Protein AF-V8N4M5-F1 (afdb_monomer_lite)

Sequence (90 aa):
MSNSQIYRPLNFHIALIGLEIWCKKDKIEVNPAANVTLKSFGEWRETVLLPRKRNDNAQLLTRIDFYGTTIGLGYVGSLCSPKESVAVIQ

Foldseek 3Di:
DQPPVVCVVVVDDDDDPDDDDPVPDDPFDDDLAQVRNLQRVLVCQLPPVCVPDDDQAEEAEDPDHHPDPDQKDADPPCGSPSRRRYMYGD

Radius of gyration: 13.66 Å; chains: 1; bounding box: 30×33×34 Å

Organism: Ophiophagus hannah (NCBI:txid8665)

pLDDT: mean 95.24, std 9.98, range [40.62, 98.81]

Secondary structure (DSSP, 8-state):
----TTTGGGT-----------SSS-SS---SSHHHHHHHHHHHIIIIITTTS--S-EEEE-----STT-SEEE-TT-TT-TTTSEEEE-

InterPro domains:
  IP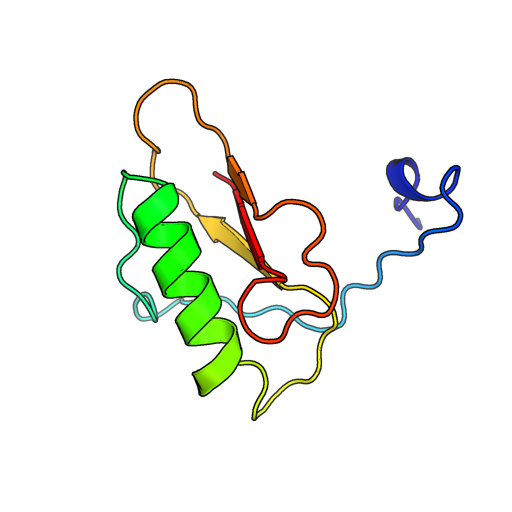R001590 Peptidase M12B, ADAM/reprolysin [PF01421] (5-89)
  IPR001590 Peptidase M12B, ADAM/reprolysin [PS50215] (1-90)
  IPR024079 Metallopeptidase, catalytic domain superfamily [G3DSA:3.40.390.10] (2-90)
  IPR034027 Reprolysin domain, adamalysin-type [cd04269] (6-90)

Structure (mmCIF, N/CA/C/O backbone):
data_AF-V8N4M5-F1
#
_entry.id   AF-V8N4M5-F1
#
loop_
_atom_site.group_PDB
_atom_site.id
_atom_site.type_symbol
_atom_site.label_atom_id
_atom_site.label_alt_id
_atom_site.label_comp_id
_atom_site.label_asym_id
_atom_site.label_entity_id
_atom_site.label_seq_id
_atom_site.pdbx_PDB_ins_code
_atom_site.Cartn_x
_atom_site.Cartn_y
_atom_site.Cartn_z
_atom_site.occupancy
_atom_site.B_iso_or_equiv
_atom_site.auth_seq_id
_atom_site.auth_comp_id
_atom_site.auth_asym_id
_atom_site.auth_atom_id
_atom_site.pdbx_PDB_model_num
ATOM 1 N N . MET A 1 1 ? -13.408 4.916 -22.706 1.00 40.62 1 MET A N 1
ATOM 2 C CA . MET A 1 1 ? -12.396 5.970 -22.463 1.00 40.62 1 MET A CA 1
ATOM 3 C C . MET A 1 1 ? -11.269 5.384 -21.614 1.00 40.62 1 MET A C 1
ATOM 5 O O . MET A 1 1 ? -11.479 5.129 -20.440 1.00 40.62 1 MET A O 1
ATOM 9 N N . SER A 1 2 ? -10.113 5.075 -22.208 1.00 48.00 2 SER A N 1
ATOM 10 C CA . SER A 1 2 ? -8.942 4.538 -21.490 1.00 48.00 2 SER A CA 1
ATOM 11 C C . SER A 1 2 ? -8.095 5.709 -20.979 1.00 48.00 2 SER A C 1
ATOM 13 O O . SER A 1 2 ? -7.376 6.330 -21.758 1.00 48.00 2 SER A O 1
ATOM 15 N N . ASN A 1 3 ? -8.218 6.045 -19.692 1.00 54.56 3 ASN A N 1
ATOM 16 C CA . ASN A 1 3 ? -7.557 7.197 -19.062 1.00 54.56 3 ASN A CA 1
ATOM 17 C C . ASN A 1 3 ? -6.295 6.811 -18.262 1.00 54.56 3 ASN A C 1
ATOM 19 O O . ASN A 1 3 ? -6.036 7.349 -17.195 1.00 54.56 3 ASN A O 1
ATOM 23 N N . SER A 1 4 ? -5.452 5.918 -18.791 1.00 61.22 4 SER A N 1
ATOM 24 C CA . SER A 1 4 ? -4.117 5.647 -18.221 1.00 61.22 4 SER A CA 1
ATOM 25 C C . SER A 1 4 ? -3.048 6.630 -18.742 1.00 61.22 4 SER A C 1
ATOM 27 O O . SER A 1 4 ? -1.914 6.232 -19.006 1.00 61.22 4 SER A O 1
ATOM 29 N N . GLN A 1 5 ? -3.406 7.895 -18.992 1.00 79.56 5 GLN A N 1
ATOM 30 C CA . GLN A 1 5 ? -2.564 8.821 -19.769 1.00 79.56 5 GLN A CA 1
ATOM 31 C C . GLN A 1 5 ? -1.234 9.166 -19.081 1.00 79.56 5 GLN A C 1
ATOM 33 O O . GLN A 1 5 ? -0.241 9.366 -19.769 1.00 79.56 5 GLN A O 1
ATOM 38 N N . ILE A 1 6 ? -1.188 9.142 -17.745 1.00 91.25 6 ILE A N 1
ATOM 39 C CA . ILE A 1 6 ? 0.010 9.488 -16.962 1.00 91.25 6 ILE A CA 1
ATOM 40 C C . ILE A 1 6 ? 1.146 8.469 -17.170 1.00 91.25 6 ILE A C 1
ATOM 42 O O . ILE A 1 6 ? 2.301 8.854 -17.298 1.00 91.25 6 ILE A O 1
ATOM 46 N N . TYR A 1 7 ? 0.829 7.172 -17.251 1.00 92.31 7 TYR A N 1
ATOM 47 C CA . TYR A 1 7 ? 1.838 6.102 -17.300 1.00 92.31 7 TYR A CA 1
ATOM 48 C C . TYR A 1 7 ? 2.237 5.667 -18.719 1.00 92.31 7 TYR A C 1
ATOM 50 O O . TYR A 1 7 ? 3.253 4.993 -18.894 1.00 92.31 7 TYR A O 1
ATOM 58 N N . ARG A 1 8 ? 1.482 6.079 -19.749 1.00 91.06 8 ARG A N 1
ATOM 59 C CA . ARG A 1 8 ? 1.758 5.707 -21.149 1.00 91.06 8 ARG A CA 1
ATOM 60 C C . ARG A 1 8 ? 3.152 6.120 -21.643 1.00 91.06 8 ARG A C 1
ATOM 62 O O . ARG A 1 8 ? 3.793 5.268 -22.249 1.00 91.06 8 ARG A O 1
ATOM 69 N N . PRO A 1 9 ? 3.657 7.345 -21.386 1.00 95.19 9 PRO A N 1
ATOM 70 C CA . PRO A 1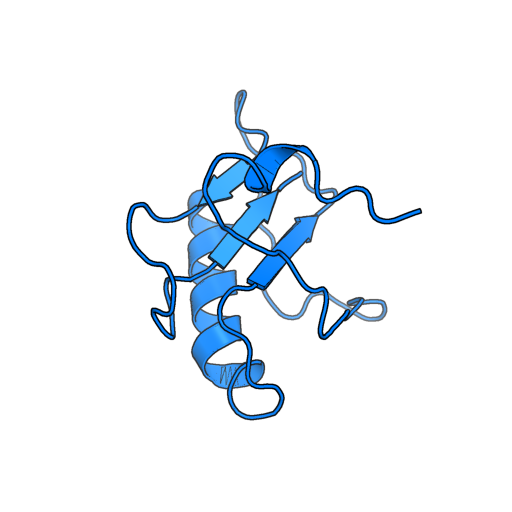 9 ? 4.998 7.739 -21.832 1.00 95.19 9 PRO A CA 1
ATOM 71 C C . PRO A 1 9 ? 6.130 6.895 -21.227 1.00 95.19 9 PRO A C 1
ATOM 73 O O . PRO A 1 9 ? 7.223 6.857 -21.778 1.00 95.19 9 PRO A O 1
ATOM 76 N N . LEU A 1 10 ? 5.868 6.204 -20.112 1.00 93.50 10 LEU A N 1
ATOM 77 C CA . LEU A 1 10 ? 6.816 5.310 -19.442 1.00 93.50 10 LEU A CA 1
ATOM 78 C C . LEU A 1 10 ? 6.717 3.857 -19.938 1.00 93.50 10 LEU A C 1
ATOM 80 O O . LEU A 1 10 ? 7.317 2.969 -19.340 1.00 93.50 10 LEU A O 1
ATOM 84 N N . ASN A 1 11 ? 5.935 3.595 -20.994 1.00 93.94 11 ASN A N 1
ATOM 85 C CA . ASN A 1 11 ? 5.609 2.251 -21.482 1.00 93.94 11 ASN A CA 1
ATOM 86 C C . ASN A 1 11 ? 5.008 1.335 -20.400 1.00 93.94 11 ASN A C 1
ATOM 88 O O . ASN A 1 11 ? 5.165 0.116 -20.448 1.00 93.94 11 ASN A O 1
ATOM 92 N N . PHE A 1 12 ? 4.290 1.920 -19.435 1.00 92.62 12 PHE A N 1
ATOM 93 C CA . PHE A 1 12 ? 3.633 1.183 -18.362 1.00 92.62 12 PHE A CA 1
ATOM 94 C C . PHE A 1 12 ? 2.112 1.221 -18.541 1.00 92.62 12 PHE A C 1
ATOM 96 O O . PHE A 1 12 ? 1.506 2.283 -18.712 1.00 92.62 12 PHE A O 1
ATOM 103 N N . HIS A 1 13 ? 1.476 0.051 -18.500 1.00 94.31 13 HIS A N 1
ATOM 104 C CA . HIS A 1 13 ? 0.024 -0.072 -18.568 1.00 94.31 13 HIS A CA 1
ATOM 105 C C . HIS A 1 13 ? -0.529 -0.501 -17.211 1.00 94.31 13 HIS A C 1
ATOM 107 O O . HIS A 1 13 ? -0.211 -1.578 -16.715 1.00 94.31 13 HIS A O 1
ATOM 113 N N . ILE A 1 14 ? -1.382 0.337 -16.622 1.00 94.06 14 ILE A N 1
ATOM 114 C CA . ILE A 1 14 ? -2.075 0.018 -15.374 1.00 94.06 14 ILE A CA 1
ATOM 115 C C . ILE A 1 14 ? -3.425 -0.611 -15.709 1.00 94.06 14 ILE A C 1
ATOM 117 O O . ILE A 1 14 ? -4.315 0.064 -16.230 1.00 94.06 14 ILE A O 1
ATOM 121 N N . ALA A 1 15 ? -3.578 -1.890 -15.377 1.00 96.12 15 ALA A N 1
ATOM 122 C CA . ALA A 1 15 ? -4.843 -2.606 -15.458 1.00 96.12 15 ALA A CA 1
ATOM 123 C C . ALA A 1 15 ? -5.399 -2.857 -14.049 1.00 96.12 15 ALA A C 1
ATOM 125 O O . ALA A 1 15 ? -4.746 -3.483 -13.214 1.00 96.12 15 ALA A O 1
ATOM 126 N N . LEU A 1 16 ? -6.626 -2.399 -13.781 1.00 97.06 16 LEU A N 1
ATOM 127 C CA . LEU A 1 16 ? -7.325 -2.703 -12.532 1.00 97.06 16 LEU A CA 1
ATOM 128 C C . LEU A 1 16 ? -7.886 -4.130 -12.591 1.00 97.06 16 LEU A C 1
ATOM 130 O O . LEU A 1 16 ? -8.908 -4.376 -13.226 1.00 97.06 16 LEU A O 1
ATOM 134 N N . ILE A 1 17 ? -7.219 -5.074 -11.923 1.00 97.50 17 ILE A N 1
ATOM 135 C CA . ILE A 1 17 ? -7.588 -6.503 -11.953 1.00 97.50 17 ILE A CA 1
ATOM 136 C C . ILE A 1 17 ? -8.385 -6.977 -10.727 1.00 97.50 17 ILE A C 1
ATOM 138 O O . ILE A 1 17 ? -8.774 -8.149 -10.651 1.00 97.50 17 ILE A O 1
ATOM 142 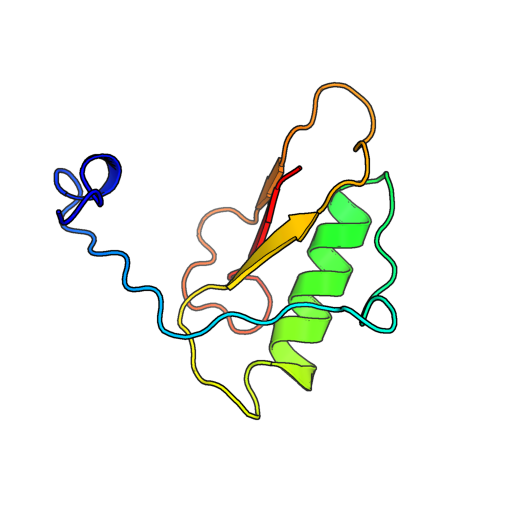N N . GLY A 1 18 ? -8.600 -6.101 -9.746 1.00 97.50 18 GLY A N 1
ATOM 143 C CA . GLY A 1 18 ? -9.350 -6.387 -8.528 1.00 97.50 18 GLY A CA 1
ATOM 144 C C . GLY A 1 18 ? -9.662 -5.117 -7.743 1.00 97.50 18 GLY A C 1
ATOM 145 O O . GLY A 1 18 ? -8.879 -4.173 -7.753 1.00 97.50 18 GLY A O 1
ATOM 146 N N . LEU A 1 19 ? -10.808 -5.119 -7.067 1.00 98.12 19 LEU A N 1
ATOM 147 C CA . LEU A 1 19 ? -11.270 -4.060 -6.177 1.00 98.12 19 LEU A CA 1
ATOM 148 C C . LEU A 1 19 ? -11.886 -4.721 -4.944 1.00 98.12 19 LEU A C 1
ATOM 150 O O . LEU A 1 19 ? -12.683 -5.650 -5.075 1.00 98.12 19 LEU A O 1
ATOM 154 N N . GLU A 1 20 ? -11.523 -4.251 -3.757 1.00 97.88 20 GLU A N 1
ATOM 155 C CA . GLU A 1 20 ? -12.063 -4.754 -2.499 1.00 97.88 20 GLU A CA 1
ATOM 156 C C . GLU A 1 20 ? -12.398 -3.592 -1.569 1.00 97.88 20 GLU A C 1
ATOM 158 O O . GLU A 1 20 ? -11.564 -2.721 -1.346 1.00 97.88 20 GLU A O 1
ATOM 163 N N . ILE A 1 21 ? -13.615 -3.599 -1.022 1.00 98.38 21 ILE A N 1
ATOM 164 C CA . ILE A 1 21 ? -14.109 -2.567 -0.107 1.00 98.38 21 ILE A CA 1
ATOM 165 C C . ILE A 1 21 ? -14.343 -3.206 1.264 1.00 98.38 21 ILE A C 1
ATOM 167 O O . ILE A 1 21 ? -15.027 -4.226 1.385 1.00 98.38 21 ILE A O 1
ATOM 171 N N . TRP A 1 22 ? -13.773 -2.617 2.312 1.00 97.88 22 TRP A N 1
ATOM 172 C CA . TRP A 1 22 ? -13.874 -3.110 3.687 1.00 97.88 22 TRP A CA 1
ATOM 173 C C . TRP A 1 22 ? -15.135 -2.586 4.395 1.00 97.88 22 TRP A C 1
ATOM 175 O O . TRP A 1 22 ? -15.066 -1.859 5.374 1.00 97.88 22 TRP A O 1
ATOM 185 N N . CYS A 1 23 ? -16.322 -2.976 3.915 1.00 96.25 23 CYS A N 1
ATOM 186 C CA . CYS A 1 23 ? -17.597 -2.399 4.380 1.00 96.25 23 CYS A CA 1
ATOM 187 C C . CYS A 1 23 ? -18.001 -2.751 5.825 1.00 96.25 23 CYS A C 1
ATOM 189 O O . CYS A 1 23 ? -18.889 -2.112 6.377 1.00 96.25 23 CYS A O 1
ATOM 191 N N . LYS A 1 24 ? -17.438 -3.818 6.407 1.00 96.62 24 LYS A N 1
ATOM 192 C CA . LYS A 1 24 ? -17.816 -4.292 7.754 1.00 96.62 24 LYS A CA 1
ATOM 193 C C . LYS A 1 24 ? -16.883 -3.760 8.835 1.00 96.62 24 LYS A C 1
ATOM 195 O O . LYS A 1 24 ? -17.336 -3.356 9.897 1.00 96.62 24 LYS A O 1
ATOM 200 N N . LYS A 1 25 ? -15.585 -3.859 8.573 1.00 96.25 25 LYS A N 1
ATOM 201 C CA . LYS A 1 25 ? -14.492 -3.388 9.416 1.00 96.25 25 LYS A CA 1
ATOM 202 C C . LYS A 1 25 ? -13.217 -3.394 8.593 1.00 96.25 25 LYS A C 1
ATOM 204 O O . LYS A 1 25 ? -13.101 -4.202 7.662 1.00 96.25 25 LYS A O 1
ATOM 209 N N . ASP A 1 26 ? -12.261 -2.582 9.007 1.00 97.94 26 ASP A N 1
ATOM 210 C CA . ASP A 1 26 ? -10.929 -2.612 8.430 1.00 97.94 26 ASP A CA 1
ATOM 211 C C . ASP A 1 26 ? -10.254 -3.960 8.696 1.00 97.94 26 ASP A C 1
ATOM 213 O O . ASP A 1 26 ? -10.463 -4.609 9.729 1.00 97.94 26 ASP A O 1
ATOM 217 N N . LYS A 1 27 ? -9.474 -4.424 7.715 1.00 98.12 27 LYS A N 1
ATOM 218 C CA . LYS A 1 27 ? -8.737 -5.695 7.818 1.00 98.12 27 LYS A CA 1
ATOM 219 C C . LYS A 1 27 ? -7.363 -5.540 8.463 1.00 98.12 27 LYS A C 1
ATOM 2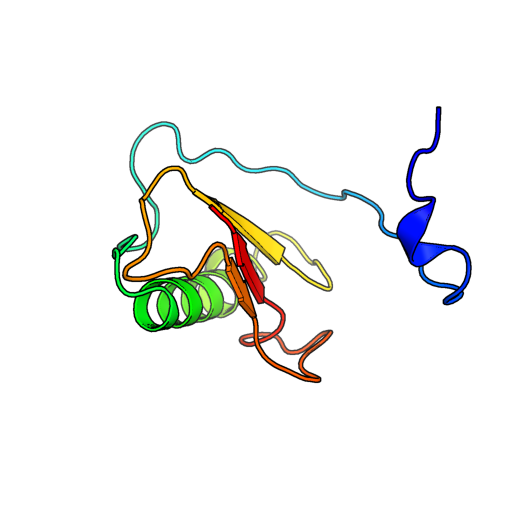21 O O . LYS A 1 27 ? -6.732 -6.546 8.774 1.00 98.12 27 LYS A O 1
ATOM 226 N N . ILE A 1 28 ? -6.934 -4.300 8.654 1.00 98.31 28 ILE A N 1
ATOM 227 C CA . ILE A 1 28 ? -5.733 -3.884 9.372 1.00 98.31 28 ILE A CA 1
ATOM 228 C C . ILE A 1 28 ? -6.103 -2.708 10.276 1.00 98.31 28 ILE A C 1
ATOM 230 O O . ILE A 1 28 ? -7.146 -2.086 10.083 1.00 98.31 28 ILE A O 1
ATOM 234 N N . GLU A 1 29 ? -5.233 -2.361 11.217 1.00 95.38 29 GLU A N 1
ATOM 235 C CA . GLU A 1 29 ? -5.315 -1.057 11.868 1.00 95.38 29 GLU A CA 1
ATOM 236 C C . GLU A 1 29 ? -4.882 0.030 10.874 1.00 95.38 29 GLU A C 1
ATOM 238 O O . GLU A 1 29 ? -3.732 0.054 10.426 1.00 95.38 29 GLU A O 1
ATOM 243 N N . VAL A 1 30 ? -5.810 0.915 10.510 1.00 97.00 30 VAL A N 1
ATOM 244 C CA . VAL A 1 30 ? -5.504 2.133 9.757 1.00 97.00 30 VAL A CA 1
ATOM 245 C C . VAL A 1 30 ? -5.165 3.212 10.783 1.00 97.00 30 VAL A C 1
ATOM 247 O O . VAL A 1 30 ? -6.004 3.591 11.597 1.00 97.00 30 VAL A O 1
ATOM 250 N N . ASN A 1 31 ? -3.920 3.677 10.772 1.00 97.88 31 ASN A N 1
ATOM 251 C CA . ASN A 1 31 ? -3.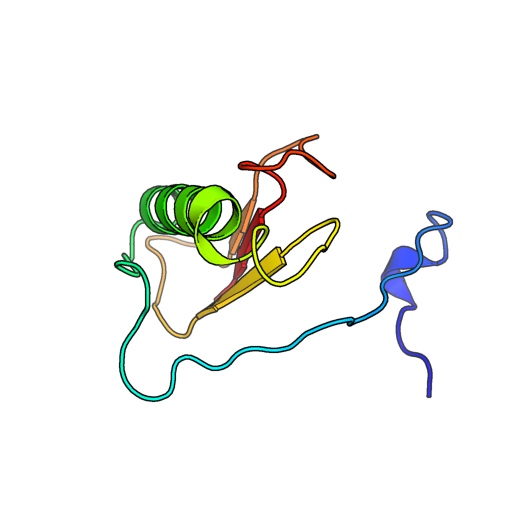367 4.608 11.749 1.00 97.88 31 ASN A CA 1
ATOM 252 C C . ASN A 1 31 ? -3.022 5.959 11.079 1.00 97.88 31 ASN A C 1
ATOM 254 O O . ASN A 1 31 ? -2.508 5.957 9.953 1.00 97.88 31 ASN A O 1
ATOM 258 N N . PRO A 1 32 ? -3.237 7.112 11.744 1.00 97.88 32 PRO A N 1
ATOM 259 C CA . PRO A 1 32 ? -2.810 8.419 11.227 1.00 97.88 32 PRO A CA 1
ATOM 260 C C . PRO A 1 32 ? -1.298 8.529 10.949 1.00 97.88 32 PRO A C 1
ATOM 262 O O . PRO A 1 32 ? -0.865 9.344 10.135 1.00 97.88 32 PRO A O 1
ATOM 265 N N . ALA A 1 33 ? -0.464 7.687 11.564 1.00 98.31 33 ALA A N 1
ATOM 266 C CA . ALA A 1 33 ? 0.924 7.512 11.153 1.00 98.31 33 ALA A CA 1
ATOM 267 C C . ALA A 1 33 ? 0.998 6.659 9.868 1.00 98.31 33 ALA A C 1
ATOM 269 O O . ALA A 1 33 ? 0.916 5.428 9.906 1.00 98.31 33 ALA A O 1
ATOM 270 N N . ALA A 1 34 ? 1.177 7.309 8.711 1.00 98.25 34 ALA A N 1
ATOM 271 C CA . ALA A 1 34 ? 1.153 6.658 7.394 1.00 98.25 34 ALA A CA 1
ATOM 272 C C . ALA A 1 34 ? 2.137 5.479 7.258 1.00 98.25 34 ALA A C 1
ATOM 274 O O . ALA A 1 34 ? 1.827 4.488 6.599 1.00 98.25 34 ALA A O 1
ATOM 275 N N . ASN A 1 35 ? 3.303 5.544 7.910 1.00 98.19 35 ASN A N 1
ATOM 276 C CA . ASN A 1 35 ? 4.292 4.461 7.918 1.00 98.19 35 ASN A CA 1
ATOM 277 C C . ASN A 1 35 ? 3.782 3.193 8.623 1.00 98.19 35 ASN A C 1
ATOM 279 O O . ASN A 1 35 ? 4.096 2.086 8.185 1.00 98.19 35 ASN A O 1
ATOM 283 N N . VAL A 1 36 ? 2.988 3.346 9.687 1.00 98.44 36 VAL A N 1
ATOM 284 C CA . VAL A 1 36 ? 2.360 2.223 10.398 1.00 98.44 36 VAL A CA 1
ATOM 285 C C . VAL A 1 36 ? 1.313 1.575 9.496 1.00 98.44 36 VAL A C 1
ATOM 287 O O . VAL A 1 36 ? 1.360 0.365 9.281 1.00 98.44 36 VAL A O 1
ATOM 290 N N . THR A 1 37 ? 0.443 2.380 8.881 1.00 98.56 37 THR A N 1
ATOM 291 C CA . THR A 1 37 ? -0.572 1.894 7.930 1.00 98.56 37 THR A CA 1
ATOM 292 C C . THR A 1 37 ? 0.065 1.194 6.728 1.00 98.56 37 THR A C 1
ATOM 294 O O . THR A 1 37 ? -0.356 0.094 6.371 1.00 98.56 37 THR A O 1
ATOM 297 N N . LEU A 1 38 ? 1.108 1.777 6.127 1.00 98.75 38 LEU A N 1
ATOM 298 C CA . LEU A 1 38 ? 1.821 1.187 4.992 1.00 98.75 38 LEU A CA 1
ATOM 299 C C . LEU A 1 38 ? 2.417 -0.181 5.343 1.00 98.75 38 LEU A C 1
ATOM 301 O O . LEU A 1 38 ? 2.251 -1.135 4.581 1.00 98.75 38 LEU A O 1
ATOM 305 N N . LYS A 1 39 ? 3.065 -0.290 6.510 1.00 98.75 39 LYS A N 1
ATOM 306 C CA . LYS A 1 39 ? 3.640 -1.552 6.987 1.00 98.75 39 LYS A CA 1
ATOM 307 C C . LYS A 1 39 ? 2.557 -2.617 7.178 1.00 98.75 39 LYS A C 1
ATOM 309 O O . LYS A 1 39 ? 2.680 -3.709 6.622 1.00 98.75 39 LYS A O 1
ATOM 314 N N . SER A 1 40 ? 1.489 -2.289 7.907 1.00 98.75 40 SER A N 1
ATOM 315 C CA . SER A 1 40 ? 0.371 -3.206 8.160 1.00 98.75 40 SER A CA 1
ATOM 316 C C . SER A 1 40 ? -0.317 -3.640 6.862 1.00 98.75 40 SER A C 1
ATOM 318 O O . SER A 1 40 ? -0.665 -4.810 6.700 1.00 98.75 40 SER A O 1
ATOM 320 N N . PHE A 1 41 ? -0.476 -2.727 5.899 1.00 98.81 41 PHE A N 1
ATOM 321 C CA . PHE A 1 41 ? -1.067 -3.041 4.599 1.00 98.81 41 PHE A CA 1
ATOM 322 C C . PHE A 1 41 ? -0.172 -3.949 3.747 1.00 98.81 41 PHE A C 1
ATOM 324 O O . PHE A 1 41 ? -0.682 -4.871 3.111 1.00 98.81 41 PHE A O 1
ATOM 331 N N . GLY A 1 42 ? 1.149 -3.748 3.773 1.00 98.75 42 GLY A N 1
ATOM 332 C CA . GLY A 1 42 ? 2.111 -4.645 3.125 1.00 98.75 42 GLY A CA 1
ATOM 333 C C . GLY A 1 42 ? 2.067 -6.066 3.692 1.00 98.75 42 GLY A C 1
ATOM 334 O O . GLY A 1 42 ? 1.981 -7.036 2.938 1.00 98.75 42 GLY A O 1
ATOM 335 N N . GLU A 1 43 ? 2.031 -6.192 5.022 1.00 98.75 43 GLU A N 1
ATOM 336 C CA . GLU A 1 43 ? 1.891 -7.485 5.715 1.00 98.75 43 GLU A CA 1
ATOM 337 C C . GLU A 1 43 ? 0.571 -8.176 5.368 1.00 98.75 43 GLU A C 1
ATOM 339 O O . GLU A 1 43 ? 0.545 -9.373 5.067 1.00 98.75 43 GLU A O 1
ATOM 344 N N . TRP A 1 44 ? -0.527 -7.421 5.331 1.00 98.81 44 TRP A N 1
ATOM 345 C CA . TRP A 1 44 ? -1.823 -7.940 4.907 1.00 98.81 44 TRP A CA 1
ATOM 346 C C . TRP A 1 44 ? -1.838 -8.348 3.428 1.00 98.81 44 TRP A C 1
ATOM 348 O O . TRP A 1 44 ? -2.416 -9.383 3.080 1.00 98.81 44 TRP A O 1
ATOM 358 N N . ARG A 1 45 ? -1.190 -7.584 2.537 1.00 98.75 45 ARG A N 1
ATOM 359 C CA . ARG A 1 45 ? -1.094 -7.955 1.121 1.00 98.75 45 ARG A CA 1
ATOM 360 C C . ARG A 1 45 ? -0.396 -9.301 0.967 1.00 98.75 45 ARG A C 1
ATOM 362 O O . ARG A 1 45 ? -0.928 -10.170 0.278 1.00 98.75 45 ARG A O 1
ATOM 369 N N . GLU A 1 46 ? 0.758 -9.460 1.605 1.00 98.81 46 GLU A N 1
ATOM 370 C CA . GLU A 1 46 ? 1.569 -10.675 1.530 1.00 98.81 46 GLU A CA 1
ATOM 371 C C . GLU A 1 46 ? 0.828 -11.896 2.081 1.00 98.81 46 GLU A C 1
ATOM 373 O O . GLU A 1 46 ? 0.739 -12.927 1.414 1.00 98.81 46 GLU A O 1
ATOM 378 N N . THR A 1 47 ? 0.256 -11.768 3.277 1.00 98.69 47 THR A N 1
ATOM 379 C CA . THR A 1 47 ? -0.278 -12.914 4.028 1.00 98.69 47 THR A CA 1
ATOM 380 C C . THR A 1 47 ? -1.750 -13.217 3.749 1.00 98.69 47 THR A C 1
ATOM 382 O O . THR A 1 47 ? -2.188 -14.344 3.976 1.00 98.69 47 THR A O 1
ATOM 385 N N . VAL A 1 48 ? -2.527 -12.249 3.245 1.00 98.62 48 VAL A N 1
ATOM 386 C CA . VAL A 1 48 ? -3.989 -12.385 3.084 1.00 98.62 48 VAL A CA 1
ATOM 387 C C . VAL A 1 48 ? -4.468 -12.120 1.658 1.00 98.62 48 VAL A C 1
ATOM 389 O O . VAL A 1 48 ? -5.359 -12.827 1.179 1.00 98.62 48 VAL A O 1
ATOM 392 N N . LEU A 1 49 ? -3.949 -11.105 0.959 1.00 98.56 49 LEU A N 1
ATOM 393 C CA . LEU A 1 49 ? -4.413 -10.790 -0.402 1.00 98.56 49 LEU A CA 1
ATOM 394 C C . LEU A 1 49 ? -3.791 -11.713 -1.453 1.00 98.56 49 LEU A C 1
ATOM 396 O O . LEU A 1 49 ? -4.524 -12.323 -2.236 1.00 98.56 49 LEU A O 1
ATOM 400 N N . LEU A 1 50 ? -2.461 -11.821 -1.480 1.00 98.56 50 LEU A N 1
ATOM 401 C CA . LEU A 1 50 ? -1.741 -12.589 -2.497 1.00 98.56 50 LEU A CA 1
ATOM 402 C C . LEU A 1 50 ? -2.126 -14.078 -2.540 1.00 98.56 50 LEU A C 1
ATOM 404 O O . LEU A 1 50 ? -2.287 -14.574 -3.658 1.00 98.56 50 LEU A O 1
ATOM 408 N N . PRO A 1 51 ? -2.390 -14.775 -1.412 1.00 98.50 51 PRO A N 1
ATOM 409 C CA . PRO A 1 51 ? -2.819 -16.177 -1.444 1.00 98.50 51 PRO A CA 1
ATOM 410 C C . PRO A 1 51 ? -4.132 -16.435 -2.197 1.00 98.50 51 PRO A C 1
ATOM 412 O O . PRO A 1 51 ? -4.371 -17.552 -2.645 1.00 98.50 51 PRO A O 1
ATOM 415 N N . ARG A 1 52 ? -4.994 -15.421 -2.355 1.00 97.75 52 ARG A N 1
ATOM 416 C CA . ARG A 1 52 ? -6.308 -15.551 -3.020 1.00 97.75 52 ARG A CA 1
ATOM 417 C C . ARG A 1 52 ? -6.452 -14.726 -4.299 1.00 97.75 52 ARG A C 1
ATOM 419 O O . ARG A 1 52 ? -7.366 -14.976 -5.082 1.00 97.75 52 ARG A O 1
ATOM 426 N N . LYS A 1 53 ? -5.599 -13.719 -4.518 1.00 97.81 53 LYS A N 1
ATOM 427 C CA . LYS A 1 53 ? -5.635 -12.860 -5.708 1.00 97.81 53 LYS A CA 1
ATOM 428 C C . LYS A 1 53 ? -4.235 -12.368 -6.070 1.00 97.81 53 LYS A C 1
ATOM 430 O O . LYS A 1 53 ? -3.736 -11.391 -5.511 1.00 97.81 53 LYS A O 1
ATOM 435 N N . ARG A 1 54 ? -3.644 -12.996 -7.089 1.00 98.00 54 ARG A N 1
ATOM 436 C CA . ARG A 1 54 ? -2.391 -12.535 -7.699 1.00 98.00 54 ARG A CA 1
ATOM 437 C C . ARG A 1 54 ? -2.550 -11.109 -8.240 1.00 98.00 54 ARG A C 1
ATOM 439 O O . ARG A 1 54 ? -3.518 -10.823 -8.945 1.00 98.00 54 ARG A O 1
ATOM 446 N N . ASN A 1 55 ? -1.605 -10.239 -7.899 1.00 98.44 55 ASN A N 1
ATOM 447 C CA . ASN A 1 55 ? -1.475 -8.870 -8.393 1.00 98.44 55 ASN A CA 1
ATOM 448 C C . ASN A 1 55 ? -0.014 -8.419 -8.274 1.00 98.44 55 ASN A C 1
ATOM 450 O O . ASN A 1 55 ? 0.682 -8.868 -7.364 1.00 98.44 55 ASN A O 1
ATOM 454 N N . ASP A 1 56 ? 0.428 -7.518 -9.148 1.00 98.44 56 ASP A N 1
ATOM 455 C CA . ASP A 1 56 ? 1.809 -7.017 -9.135 1.00 98.44 56 ASP A CA 1
ATOM 456 C C . ASP A 1 56 ? 2.013 -5.895 -8.105 1.00 98.44 56 ASP A C 1
ATOM 458 O O . ASP A 1 56 ? 3.083 -5.795 -7.513 1.00 98.44 56 ASP A O 1
ATOM 462 N N . ASN A 1 57 ? 0.965 -5.107 -7.839 1.00 98.69 57 ASN A N 1
ATOM 463 C CA . ASN A 1 57 ? 0.930 -4.002 -6.880 1.00 98.69 57 ASN A CA 1
ATOM 464 C C . ASN A 1 57 ? -0.480 -3.862 -6.276 1.00 98.69 57 ASN A C 1
ATOM 466 O O . ASN A 1 57 ? -1.468 -4.164 -6.954 1.00 98.69 57 ASN A O 1
ATOM 470 N N . ALA A 1 58 ? -0.585 -3.377 -5.034 1.00 98.75 58 ALA A N 1
ATOM 471 C CA . ALA A 1 58 ? -1.865 -2.987 -4.437 1.00 98.75 58 ALA A CA 1
ATOM 472 C C . ALA A 1 58 ? -1.794 -1.591 -3.805 1.00 98.75 58 ALA A C 1
ATOM 474 O O . ALA A 1 58 ? -0.788 -1.223 -3.207 1.00 98.75 58 ALA A O 1
ATOM 475 N N . GLN A 1 59 ? -2.885 -0.834 -3.884 1.00 98.81 59 GLN A N 1
ATOM 476 C CA . GLN A 1 59 ? -2.995 0.482 -3.257 1.00 98.81 59 GLN A CA 1
ATOM 477 C C . GLN A 1 59 ? -4.179 0.503 -2.295 1.00 98.81 59 GLN A C 1
ATOM 479 O O . GLN A 1 59 ? -5.269 0.047 -2.649 1.00 98.81 59 GLN A O 1
ATOM 484 N N . LEU A 1 60 ? -3.957 1.015 -1.086 1.00 98.75 60 LEU A N 1
ATOM 485 C CA . LEU A 1 60 ? -5.010 1.268 -0.109 1.00 98.75 60 LEU A CA 1
ATOM 486 C C . LEU A 1 60 ? -5.445 2.726 -0.220 1.00 98.75 60 LEU A C 1
ATOM 488 O O . LEU A 1 60 ? -4.642 3.623 0.023 1.00 98.75 60 LEU A O 1
ATOM 492 N N . LEU A 1 61 ? -6.716 2.942 -0.548 1.00 98.62 61 LEU A N 1
ATOM 493 C CA . LEU A 1 61 ? -7.360 4.250 -0.469 1.00 98.62 61 LEU A CA 1
ATOM 494 C C . LEU A 1 61 ? -8.088 4.340 0.873 1.00 98.62 61 LEU A C 1
ATOM 496 O O . LEU A 1 61 ? -8.892 3.458 1.188 1.00 98.62 61 LEU A O 1
ATOM 500 N N . THR A 1 62 ? -7.803 5.366 1.667 1.00 97.75 62 THR A N 1
ATOM 501 C CA . THR A 1 62 ? -8.355 5.526 3.018 1.00 97.75 62 THR A CA 1
ATOM 502 C C . THR A 1 62 ? -8.850 6.945 3.253 1.00 97.75 62 THR A C 1
ATOM 504 O O . THR A 1 62 ? -8.343 7.876 2.662 1.00 97.75 62 THR A O 1
ATOM 507 N N . ARG A 1 63 ? -9.831 7.120 4.145 1.00 96.38 63 ARG A N 1
ATOM 508 C CA . ARG A 1 63 ? -10.312 8.448 4.564 1.00 96.38 63 ARG A CA 1
ATOM 509 C C . ARG A 1 63 ? -9.643 8.953 5.845 1.00 96.38 63 ARG A C 1
ATOM 511 O O . ARG A 1 63 ? -10.038 10.001 6.354 1.00 96.38 63 ARG A O 1
ATOM 518 N N . ILE A 1 64 ? -8.729 8.178 6.434 1.00 95.94 64 ILE A N 1
ATOM 519 C CA . ILE A 1 64 ? -7.969 8.660 7.589 1.00 95.94 64 ILE A CA 1
ATOM 520 C C . ILE A 1 64 ? -7.097 9.829 7.152 1.00 95.94 64 ILE A C 1
ATOM 522 O O . ILE A 1 64 ? -6.463 9.773 6.105 1.00 95.94 64 ILE A O 1
ATOM 526 N N . ASP A 1 65 ? -7.073 10.858 7.993 1.00 97.56 65 ASP A N 1
ATOM 527 C CA . ASP A 1 65 ? -6.160 11.978 7.845 1.00 97.56 65 ASP A CA 1
ATOM 528 C C . ASP A 1 65 ? -4.794 11.568 8.392 1.00 97.56 65 ASP A C 1
ATOM 530 O O . ASP A 1 65 ? -4.656 11.264 9.586 1.00 97.56 65 ASP A O 1
ATOM 534 N N . PHE A 1 66 ? -3.800 11.473 7.514 1.00 98.31 66 PHE A N 1
ATOM 535 C CA . PHE A 1 66 ? -2.447 11.164 7.953 1.00 98.31 66 PHE A CA 1
ATOM 536 C C . PHE A 1 66 ? -1.799 12.389 8.601 1.00 98.31 66 PHE A C 1
ATOM 538 O O . PHE A 1 66 ? -2.065 13.534 8.248 1.00 98.31 66 PHE A O 1
ATOM 545 N N . TYR A 1 67 ? -0.904 12.156 9.560 1.00 97.88 67 TYR A N 1
ATOM 546 C CA . TYR A 1 67 ? -0.228 13.250 10.248 1.00 97.88 67 TYR A CA 1
ATOM 547 C C . TYR A 1 67 ? 0.627 14.109 9.301 1.00 97.88 67 TYR A C 1
ATOM 549 O O . TYR A 1 67 ? 1.357 13.615 8.433 1.00 97.88 67 TYR A O 1
ATOM 557 N N . GLY A 1 68 ? 0.605 15.418 9.560 1.00 96.06 68 GLY A N 1
ATOM 558 C CA . GLY A 1 68 ? 1.394 16.409 8.837 1.00 96.06 68 GLY A CA 1
ATOM 559 C C . GLY A 1 68 ? 0.804 16.726 7.466 1.00 96.06 68 GLY A C 1
ATOM 560 O O . GLY A 1 68 ? -0.394 16.923 7.326 1.00 96.06 68 GLY A O 1
ATOM 561 N N . THR A 1 69 ? 1.664 16.817 6.455 1.00 96.56 69 THR A N 1
ATOM 562 C CA . THR A 1 69 ? 1.282 17.121 5.064 1.00 96.56 69 THR A CA 1
ATOM 563 C C . THR A 1 69 ? 1.253 15.874 4.176 1.00 96.56 69 THR A C 1
ATOM 565 O O . THR A 1 69 ? 1.223 15.974 2.949 1.00 96.56 69 THR A O 1
ATOM 568 N N . THR A 1 70 ? 1.315 14.687 4.782 1.00 97.12 70 THR A N 1
ATOM 569 C CA . THR A 1 70 ? 1.403 13.416 4.061 1.00 97.12 70 THR A CA 1
ATOM 570 C C . THR A 1 70 ? 0.046 13.060 3.466 1.00 97.12 70 THR A C 1
ATOM 572 O O . THR A 1 70 ? -0.864 12.716 4.199 1.00 97.12 70 THR A O 1
ATOM 575 N N . ILE A 1 71 ? -0.078 13.067 2.140 1.00 97.62 71 ILE A N 1
ATOM 576 C CA . ILE A 1 71 ? -1.295 12.601 1.440 1.00 97.62 71 ILE A CA 1
ATOM 577 C C . ILE A 1 71 ? -1.201 11.135 0.983 1.00 97.62 71 ILE A C 1
ATOM 579 O O . ILE A 1 71 ? -2.164 10.553 0.495 1.00 97.62 71 ILE A O 1
ATOM 583 N N . GLY A 1 72 ? -0.026 10.520 1.115 1.00 97.94 72 GLY A N 1
ATOM 584 C CA . GLY A 1 72 ? 0.211 9.127 0.763 1.00 97.94 72 GLY A CA 1
ATOM 585 C C . GLY A 1 72 ? 1.667 8.719 0.965 1.00 97.94 72 GLY A C 1
ATOM 586 O O . GLY A 1 72 ? 2.545 9.564 1.147 1.00 97.94 72 GLY A O 1
ATOM 587 N N . LEU A 1 73 ? 1.921 7.413 0.957 1.00 98.56 73 LEU A N 1
ATOM 588 C CA . LEU A 1 73 ? 3.248 6.840 1.171 1.00 98.56 73 LEU A CA 1
ATOM 589 C C . LEU A 1 73 ? 3.380 5.493 0.450 1.00 98.56 73 LEU A C 1
ATOM 591 O O . LEU A 1 73 ? 2.431 4.712 0.393 1.00 98.56 73 LEU A O 1
ATOM 595 N N . GLY A 1 74 ? 4.570 5.195 -0.068 1.00 98.56 74 GLY A N 1
ATOM 596 C CA . GLY A 1 74 ? 4.894 3.910 -0.688 1.00 98.56 74 GLY A CA 1
ATOM 597 C C . GLY A 1 74 ? 6.382 3.597 -0.579 1.00 98.56 74 GLY A C 1
ATOM 598 O O . GLY A 1 74 ? 7.197 4.489 -0.339 1.00 98.56 74 GLY A O 1
ATOM 599 N N . TYR A 1 75 ? 6.735 2.325 -0.746 1.00 98.62 75 TYR A N 1
ATOM 600 C CA . TYR A 1 75 ? 8.131 1.895 -0.773 1.00 98.62 75 TYR A CA 1
ATOM 601 C C . TYR A 1 75 ? 8.781 2.222 -2.125 1.00 98.62 75 TYR A C 1
ATOM 603 O O . TYR A 1 75 ? 8.146 2.156 -3.179 1.00 98.62 75 TYR A O 1
ATOM 611 N N . VAL A 1 76 ? 10.064 2.582 -2.103 1.00 98.31 76 VAL A N 1
ATOM 612 C CA . VAL A 1 76 ? 10.825 2.936 -3.309 1.00 98.31 76 VAL A CA 1
ATOM 613 C C . VAL A 1 76 ? 11.401 1.672 -3.946 1.00 98.31 76 VAL A C 1
ATOM 615 O O . VAL A 1 76 ? 12.003 0.854 -3.260 1.00 98.31 76 VAL A O 1
ATOM 618 N N . GLY A 1 77 ? 11.245 1.518 -5.265 1.00 97.88 77 GLY A N 1
ATOM 619 C CA . GLY A 1 77 ? 11.882 0.431 -6.024 1.00 97.88 77 GLY A CA 1
ATOM 620 C C . GLY A 1 77 ? 11.344 -0.975 -5.727 1.00 97.88 77 GLY A C 1
ATOM 621 O O . GLY A 1 77 ? 11.993 -1.955 -6.070 1.00 97.88 77 GLY A O 1
ATOM 622 N N . SER A 1 78 ? 10.167 -1.088 -5.110 1.00 98.44 78 SER A N 1
ATOM 623 C CA . SER A 1 78 ? 9.632 -2.346 -4.573 1.00 98.44 78 SER A CA 1
ATOM 624 C C . SER A 1 78 ? 8.582 -3.028 -5.460 1.00 98.44 78 SER A C 1
ATOM 626 O O . SER A 1 78 ? 7.847 -3.909 -5.002 1.00 98.44 78 SER A O 1
ATOM 628 N N . LEU A 1 79 ? 8.437 -2.612 -6.723 1.00 97.81 79 LEU A N 1
ATOM 629 C CA . LEU A 1 79 ? 7.435 -3.181 -7.626 1.00 97.81 79 LEU A CA 1
ATOM 630 C C . LEU A 1 79 ? 7.600 -4.711 -7.719 1.00 97.81 79 LEU A C 1
ATOM 632 O O . LEU A 1 79 ? 8.719 -5.207 -7.800 1.00 97.81 79 LEU A O 1
ATOM 636 N N . CYS A 1 80 ? 6.489 -5.452 -7.667 1.00 97.88 80 CYS A N 1
ATOM 637 C CA . CYS A 1 80 ? 6.441 -6.920 -7.627 1.00 97.88 80 CYS A CA 1
ATOM 638 C C . CYS A 1 80 ? 6.955 -7.594 -6.336 1.00 97.88 80 CYS A C 1
ATOM 640 O O . CYS A 1 80 ? 6.746 -8.798 -6.185 1.00 97.88 80 CYS A O 1
ATOM 642 N N . SER A 1 81 ? 7.541 -6.866 -5.373 1.00 98.69 81 SER A N 1
ATOM 643 C CA . SER A 1 81 ? 7.839 -7.419 -4.039 1.00 98.69 81 SER A CA 1
ATOM 644 C C . SER A 1 81 ? 6.549 -7.938 -3.380 1.00 98.69 81 SER A C 1
ATOM 646 O O . SER A 1 81 ? 5.558 -7.199 -3.360 1.00 98.69 81 SER A O 1
ATOM 648 N N . PRO A 1 82 ? 6.507 -9.168 -2.823 1.00 98.31 82 PRO A N 1
ATOM 649 C CA . PRO A 1 82 ? 5.306 -9.711 -2.177 1.00 98.31 82 PRO A CA 1
ATOM 650 C C . PRO A 1 82 ? 4.780 -8.844 -1.028 1.00 98.31 82 PRO A C 1
ATOM 652 O O . PRO A 1 82 ? 3.570 -8.641 -0.903 1.00 98.31 82 PRO A O 1
ATOM 655 N N . LYS A 1 83 ? 5.689 -8.268 -0.240 1.00 98.62 83 LYS A N 1
ATOM 656 C CA . LYS A 1 83 ? 5.347 -7.435 0.916 1.00 98.62 83 LYS A CA 1
ATOM 657 C C . LYS A 1 83 ? 5.314 -5.948 0.585 1.00 98.62 83 LYS A C 1
ATOM 659 O O . LYS A 1 83 ? 4.390 -5.244 0.976 1.00 98.62 83 LYS A O 1
ATOM 664 N N . GLU A 1 84 ? 6.309 -5.465 -0.150 1.00 98.81 84 GLU A N 1
ATOM 665 C CA . GLU A 1 84 ? 6.568 -4.025 -0.266 1.00 98.81 84 GLU A CA 1
ATOM 666 C C . GLU A 1 84 ? 5.981 -3.396 -1.531 1.00 98.81 84 GLU A C 1
ATOM 668 O O . GLU A 1 84 ? 6.038 -2.176 -1.684 1.00 98.81 84 GLU A O 1
ATOM 673 N N . SER A 1 85 ? 5.383 -4.179 -2.440 1.00 98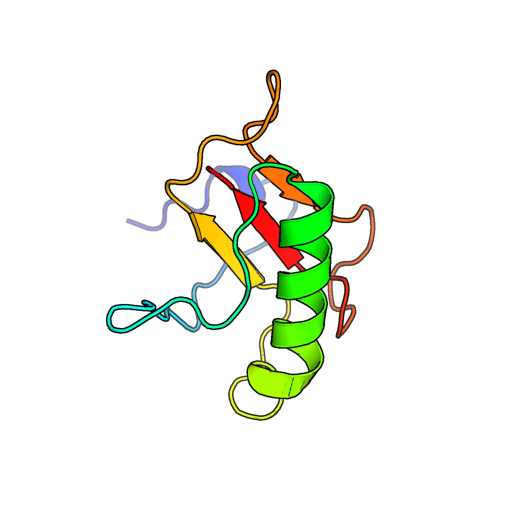.81 85 SER A N 1
ATOM 674 C CA . SER A 1 85 ? 4.668 -3.618 -3.592 1.00 98.81 85 SER A CA 1
ATOM 675 C C . SER A 1 85 ? 3.280 -3.104 -3.204 1.00 98.81 85 SER A C 1
ATOM 677 O O . SER A 1 85 ? 2.241 -3.594 -3.662 1.00 98.81 85 SER A O 1
ATOM 679 N N . VAL A 1 86 ? 3.287 -2.109 -2.320 1.00 98.81 86 VAL A N 1
ATOM 680 C CA . VAL A 1 86 ? 2.111 -1.442 -1.777 1.00 98.81 86 VAL A CA 1
ATOM 681 C C . VAL A 1 86 ? 2.309 0.065 -1.659 1.00 98.81 86 VAL A C 1
ATOM 683 O O . VAL A 1 86 ? 3.428 0.547 -1.484 1.00 98.81 86 VAL A O 1
ATOM 686 N N . ALA A 1 87 ? 1.201 0.798 -1.712 1.00 98.81 87 ALA A N 1
ATOM 687 C CA . ALA A 1 87 ? 1.131 2.200 -1.316 1.00 98.81 87 ALA A CA 1
ATOM 688 C C . ALA A 1 87 ? -0.177 2.478 -0.561 1.00 98.81 87 ALA A C 1
ATOM 690 O O . ALA A 1 87 ? -1.170 1.767 -0.740 1.00 98.81 87 ALA A O 1
ATOM 691 N N . VAL A 1 88 ? -0.173 3.517 0.269 1.00 98.81 88 VAL A N 1
ATOM 692 C CA . VAL A 1 88 ? -1.353 4.045 0.966 1.00 98.81 88 VAL A CA 1
ATOM 693 C C . VAL A 1 88 ? -1.588 5.483 0.510 1.00 98.81 88 VAL A C 1
ATOM 695 O O . VAL A 1 88 ? -0.625 6.236 0.364 1.00 98.81 88 VAL A O 1
ATOM 698 N N . ILE A 1 89 ? -2.840 5.851 0.250 1.00 98.50 89 ILE A N 1
ATOM 699 C CA . ILE A 1 89 ? -3.247 7.172 -0.246 1.00 98.50 89 ILE A CA 1
ATOM 700 C C . ILE A 1 89 ? -4.499 7.617 0.521 1.00 98.50 89 ILE A C 1
ATOM 702 O O . ILE A 1 89 ? -5.408 6.805 0.726 1.00 98.50 89 ILE A O 1
ATOM 706 N N . GLN A 1 90 ? -4.511 8.880 0.950 1.00 96.06 90 GLN A N 1
ATOM 707 C CA . GLN A 1 90 ? -5.660 9.567 1.549 1.00 96.06 90 GLN A CA 1
ATOM 708 C C . GLN A 1 90 ? -6.631 10.094 0.482 1.00 96.06 90 GLN A C 1
ATOM 710 O O . GLN A 1 90 ? -6.150 10.549 -0.581 1.00 96.06 90 GLN A O 1
#